Protein AF-A0A7U9NFR1-F1 (afdb_monomer)

Sequence (150 aa):
MAHFKYMMFADRAERRGMKRIANLFRALAASEYYHARSFYSVLDRPAPFLETVETFLPGEAFEQKYFYRMLMDYAKEHEFPLAEQAYAGAAAAEKEHTMLLKEAADMDGFSRDVIYVCPVCGYVMTGDKAPERCPVCGGPKKQYEAFTGE

Radius of gyration: 17.59 Å; Cα contacts (8 Å, |Δi|>4): 174; chains: 1; bounding box: 44×38×38 Å

Solvent-accessible surface area (backbone atoms only — not comparable to full-atom values): 8177 Å² total; per-residue (Å²): 111,68,29,61,56,25,43,59,48,16,57,57,28,44,79,66,71,37,54,72,58,16,50,51,26,45,54,52,18,53,52,42,47,54,53,50,53,54,48,42,60,70,75,67,53,70,65,60,77,90,56,42,50,63,69,48,47,63,56,34,53,43,36,44,73,45,50,27,56,54,49,23,54,52,22,56,78,67,72,33,66,71,56,21,51,50,26,50,27,44,36,62,19,31,55,47,50,44,51,51,44,58,41,52,56,38,71,91,71,50,78,77,58,41,41,33,32,34,83,85,48,58,38,61,44,73,62,100,67,76,59,72,43,39,94,83,78,61,50,53,44,92,61,43,46,77,49,63,76,126

Mean predicted aligned error: 3.65 Å

Structure (mmCIF, N/CA/C/O backbone):
data_AF-A0A7U9NFR1-F1
#
_entry.id   AF-A0A7U9NFR1-F1
#
loop_
_atom_site.group_PDB
_atom_site.id
_atom_site.type_symbol
_atom_site.label_atom_id
_atom_site.label_alt_id
_atom_site.label_comp_id
_atom_site.label_asym_id
_atom_site.label_entity_id
_atom_site.label_seq_id
_atom_site.pdbx_PDB_ins_code
_atom_site.Cartn_x
_atom_site.Cartn_y
_atom_site.Cartn_z
_atom_site.occupancy
_atom_site.B_iso_or_equiv
_atom_site.auth_seq_id
_atom_site.auth_comp_id
_atom_site.auth_asym_id
_atom_site.auth_atom_id
_atom_site.pdbx_PDB_model_num
ATOM 1 N N . MET A 1 1 ? 0.972 8.638 -7.827 1.00 89.75 1 MET A N 1
ATOM 2 C CA . MET A 1 1 ? 2.047 8.981 -6.858 1.00 89.75 1 MET A CA 1
ATOM 3 C C . MET A 1 1 ? 1.600 9.941 -5.747 1.00 89.75 1 MET A C 1
ATOM 5 O O . MET A 1 1 ? 1.988 9.723 -4.606 1.00 89.75 1 MET A O 1
ATOM 9 N N . ALA A 1 2 ? 0.812 10.990 -6.030 1.00 97.25 2 ALA A N 1
ATOM 10 C CA . ALA A 1 2 ? 0.365 11.942 -4.999 1.00 97.25 2 ALA A CA 1
ATOM 11 C C . ALA A 1 2 ? -0.380 11.264 -3.829 1.00 97.25 2 ALA A C 1
ATOM 13 O O . ALA A 1 2 ? -0.003 11.479 -2.681 1.00 97.25 2 ALA A O 1
ATOM 14 N N . HIS A 1 3 ? -1.317 10.352 -4.130 1.00 97.94 3 HIS A N 1
ATOM 15 C CA . HIS A 1 3 ? -2.005 9.506 -3.144 1.00 97.94 3 HIS A CA 1
ATOM 16 C C . HIS A 1 3 ? -1.044 8.883 -2.108 1.00 97.94 3 HIS A C 1
ATOM 18 O O . HIS A 1 3 ? -1.148 9.169 -0.917 1.00 97.94 3 HIS A O 1
ATOM 24 N N . PHE A 1 4 ? -0.046 8.113 -2.562 1.00 97.06 4 PHE A N 1
ATOM 25 C CA . PHE A 1 4 ? 0.917 7.443 -1.678 1.00 97.06 4 PHE A CA 1
ATOM 26 C C . PHE A 1 4 ? 1.752 8.427 -0.849 1.00 97.06 4 PHE A C 1
ATOM 28 O O . PHE A 1 4 ? 1.968 8.212 0.342 1.00 97.06 4 PHE A O 1
ATOM 35 N N . LYS A 1 5 ? 2.196 9.542 -1.449 1.00 97.94 5 LYS A N 1
ATOM 36 C CA . LYS A 1 5 ? 2.946 10.590 -0.733 1.00 97.94 5 LYS A CA 1
ATOM 37 C C . LYS A 1 5 ? 2.126 11.202 0.400 1.00 97.94 5 LYS A C 1
ATOM 39 O O . LYS A 1 5 ? 2.661 11.424 1.487 1.00 97.94 5 LYS A O 1
ATOM 44 N N . TYR A 1 6 ? 0.843 11.454 0.160 1.00 98.56 6 TYR A N 1
ATOM 45 C CA . TYR A 1 6 ? -0.056 11.990 1.174 1.00 98.56 6 TYR A CA 1
ATOM 46 C C . TYR A 1 6 ? -0.359 10.979 2.281 1.00 98.56 6 TYR A C 1
ATOM 48 O O . TYR A 1 6 ? -0.288 11.363 3.446 1.00 98.56 6 TYR A O 1
ATOM 56 N N . MET A 1 7 ? -0.572 9.700 1.958 1.00 98.19 7 MET A N 1
ATOM 57 C CA . MET A 1 7 ? -0.731 8.644 2.971 1.00 98.19 7 MET A CA 1
ATOM 58 C C . MET A 1 7 ? 0.507 8.522 3.871 1.00 98.19 7 MET A C 1
ATOM 60 O O . MET A 1 7 ? 0.397 8.637 5.090 1.00 98.19 7 MET A O 1
ATOM 64 N N . MET A 1 8 ? 1.709 8.446 3.288 1.00 97.38 8 MET A N 1
ATOM 65 C CA . MET A 1 8 ? 2.959 8.387 4.061 1.00 97.38 8 MET A CA 1
ATOM 66 C C . MET A 1 8 ? 3.152 9.609 4.973 1.00 97.38 8 MET A C 1
ATOM 68 O O . MET A 1 8 ? 3.676 9.497 6.087 1.00 97.38 8 MET A O 1
ATOM 72 N N . PHE A 1 9 ? 2.748 10.799 4.518 1.00 98.31 9 PHE A N 1
ATOM 73 C CA . PHE A 1 9 ? 2.799 11.996 5.353 1.00 98.31 9 PHE A CA 1
ATOM 74 C C . 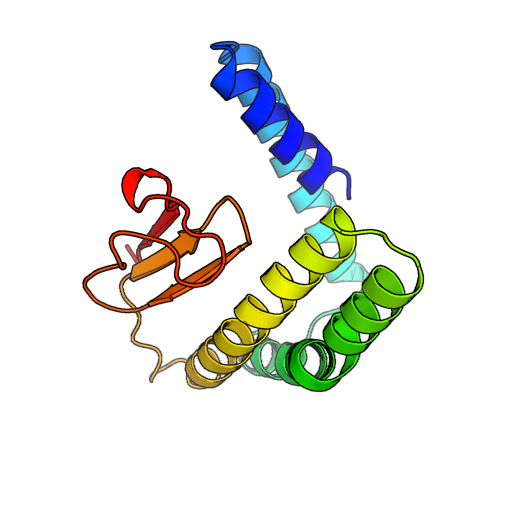PHE A 1 9 ? 1.750 11.958 6.470 1.00 98.31 9 PHE A C 1
ATOM 76 O O . PHE A 1 9 ? 2.070 12.308 7.610 1.00 98.31 9 PHE A O 1
ATOM 83 N N . ALA A 1 10 ? 0.534 11.486 6.180 1.00 98.44 10 ALA A N 1
ATOM 84 C CA . ALA A 1 10 ? -0.512 11.308 7.178 1.00 98.44 10 ALA A CA 1
ATOM 85 C C . ALA A 1 10 ? -0.052 10.379 8.313 1.00 98.44 10 ALA A C 1
ATOM 87 O O . ALA A 1 10 ? -0.184 10.745 9.481 1.00 98.44 10 ALA A O 1
ATOM 88 N N . ASP A 1 11 ? 0.602 9.260 7.998 1.00 96.25 11 ASP A N 1
ATOM 89 C CA . ASP A 1 11 ? 1.133 8.327 9.004 1.00 96.25 11 ASP A CA 1
ATOM 90 C C . ASP A 1 11 ? 2.237 8.948 9.863 1.00 96.25 11 ASP A C 1
ATOM 92 O O . ASP A 1 11 ? 2.394 8.647 11.052 1.00 96.25 11 ASP A O 1
ATOM 96 N N . ARG A 1 12 ? 3.056 9.826 9.274 1.00 97.50 12 ARG A N 1
ATOM 97 C CA . ARG A 1 12 ? 4.077 10.578 10.017 1.00 97.50 12 ARG A CA 1
ATOM 98 C C . ARG A 1 12 ? 3.452 11.628 10.934 1.00 97.50 12 ARG A C 1
ATOM 100 O O . ARG A 1 12 ? 3.998 11.847 12.019 1.00 97.50 12 ARG A O 1
ATOM 107 N N . ALA A 1 13 ? 2.363 12.267 10.511 1.00 98.38 13 ALA A N 1
ATOM 108 C CA . ALA A 1 13 ? 1.619 13.243 11.302 1.00 98.38 13 ALA A CA 1
ATOM 109 C C . ALA A 1 13 ? 0.861 12.572 12.462 1.00 98.38 13 ALA A C 1
ATOM 111 O O . ALA A 1 13 ? 0.930 13.052 13.594 1.00 98.38 13 ALA A O 1
ATOM 112 N N . GLU A 1 14 ? 0.220 11.427 12.216 1.00 97.44 14 GLU A N 1
ATOM 113 C CA . GLU A 1 14 ? -0.494 10.640 13.231 1.00 97.44 14 GLU A CA 1
ATOM 114 C C . GLU A 1 14 ? 0.448 10.207 14.360 1.00 97.44 14 GLU A C 1
ATOM 116 O O . GLU A 1 14 ? 0.189 10.481 15.530 1.00 97.44 14 GLU A O 1
ATOM 121 N N . ARG A 1 15 ? 1.621 9.655 14.012 1.00 95.44 15 ARG A N 1
ATOM 122 C CA . ARG A 1 15 ? 2.664 9.265 14.981 1.00 95.44 15 ARG A CA 1
ATOM 123 C C . ARG A 1 15 ? 3.195 10.424 15.835 1.00 95.44 15 ARG A C 1
ATOM 125 O O . ARG A 1 15 ? 3.857 10.183 16.838 1.00 95.44 15 ARG A O 1
ATOM 132 N N . ARG A 1 16 ? 2.928 11.674 15.443 1.00 97.94 16 ARG A N 1
ATOM 133 C CA . ARG 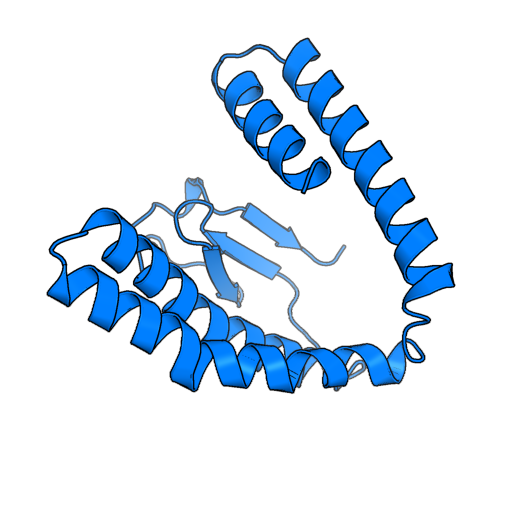A 1 16 ? 3.294 12.902 16.172 1.00 97.94 16 ARG A CA 1
ATOM 134 C C . ARG A 1 16 ? 2.111 13.530 16.917 1.00 97.94 16 ARG A C 1
ATOM 136 O O . ARG A 1 16 ? 2.236 14.642 17.417 1.00 97.94 16 ARG A O 1
ATOM 143 N N . GLY A 1 17 ? 0.954 12.866 16.954 1.00 98.12 17 GLY A N 1
ATOM 144 C CA . GLY A 1 17 ? -0.264 13.384 17.580 1.00 98.12 17 GLY A CA 1
ATOM 145 C C . GLY A 1 17 ? -0.942 14.518 16.801 1.00 98.12 17 GLY A C 1
ATOM 146 O O . GLY A 1 17 ? -1.882 15.134 17.301 1.00 98.12 17 GLY A O 1
ATOM 147 N N . MET A 1 18 ? -0.515 14.800 15.566 1.00 98.44 18 MET A N 1
ATOM 148 C CA . MET A 1 18 ? -1.039 15.891 14.737 1.00 98.44 18 MET A CA 1
ATOM 149 C C . MET A 1 18 ? -2.321 15.471 14.001 1.00 98.44 18 MET A C 1
ATOM 151 O O . MET A 1 18 ? -2.394 15.516 12.772 1.00 98.44 18 MET A O 1
ATOM 155 N N . LYS A 1 19 ? -3.353 15.072 14.754 1.00 98.38 19 LYS A N 1
ATOM 156 C CA . LYS A 1 19 ? -4.572 14.423 14.229 1.00 98.38 19 LYS A CA 1
ATOM 157 C C . LYS A 1 19 ? -5.261 15.199 13.100 1.00 98.38 19 LYS A C 1
ATOM 159 O O . LYS A 1 19 ? -5.645 14.615 12.093 1.00 98.38 19 LYS A O 1
ATOM 164 N N . ARG A 1 20 ? -5.376 16.529 13.223 1.00 98.62 20 ARG A N 1
ATOM 165 C CA . ARG A 1 20 ? -6.004 17.380 12.188 1.00 98.62 20 ARG A CA 1
ATOM 166 C C . ARG A 1 20 ? -5.223 17.379 10.872 1.00 98.62 20 ARG A C 1
ATOM 168 O O . ARG A 1 20 ? -5.830 17.377 9.808 1.00 98.62 20 ARG A O 1
ATOM 175 N N . ILE A 1 21 ? -3.893 17.360 10.951 1.00 98.62 21 ILE A N 1
ATOM 176 C CA . ILE A 1 21 ? -3.016 17.330 9.777 1.00 98.62 21 ILE A CA 1
ATOM 177 C C . ILE A 1 21 ? -3.045 15.940 9.142 1.00 98.62 21 ILE A C 1
ATOM 179 O O . ILE A 1 21 ? -3.214 15.839 7.933 1.00 98.62 21 ILE A O 1
ATOM 183 N N . ALA A 1 22 ? -2.974 14.872 9.943 1.00 98.69 22 ALA A N 1
ATOM 184 C CA . ALA A 1 22 ? -3.133 13.509 9.439 1.00 98.69 22 ALA A CA 1
ATOM 185 C C . ALA A 1 22 ? -4.466 13.343 8.686 1.00 98.69 22 ALA A C 1
ATOM 187 O O . ALA A 1 22 ? -4.481 12.849 7.562 1.00 98.69 22 ALA A O 1
ATOM 188 N N . ASN A 1 23 ? -5.566 13.851 9.253 1.00 98.75 23 ASN A N 1
ATOM 189 C CA . ASN A 1 23 ? -6.881 13.829 8.613 1.00 98.75 23 ASN A CA 1
ATOM 190 C C . ASN A 1 23 ? -6.919 14.602 7.285 1.00 98.75 23 ASN A C 1
ATOM 192 O O . ASN A 1 23 ? -7.441 14.089 6.299 1.00 98.75 23 ASN A O 1
ATOM 196 N N . LEU A 1 24 ? -6.340 15.809 7.238 1.00 98.62 24 LEU A N 1
ATOM 197 C CA . LEU A 1 24 ? -6.235 16.584 5.997 1.00 98.62 24 LEU A CA 1
ATOM 198 C C . LEU A 1 24 ? -5.530 15.777 4.901 1.00 98.62 24 LEU A C 1
ATOM 200 O O . LEU A 1 24 ? -6.042 15.666 3.793 1.00 98.62 24 LEU A O 1
ATOM 204 N N . PHE A 1 25 ? -4.378 15.182 5.208 1.00 98.75 25 PHE A N 1
ATOM 205 C CA . PHE A 1 25 ? -3.611 14.439 4.210 1.00 98.75 25 PHE A CA 1
ATOM 206 C C . PHE A 1 25 ? -4.288 13.133 3.779 1.00 98.75 25 PHE A C 1
ATOM 208 O O . PHE A 1 25 ? -4.202 12.789 2.603 1.00 98.75 25 PHE A O 1
ATOM 215 N N . ARG A 1 26 ? -5.035 12.454 4.661 1.00 98.75 26 ARG A N 1
ATOM 216 C CA . ARG 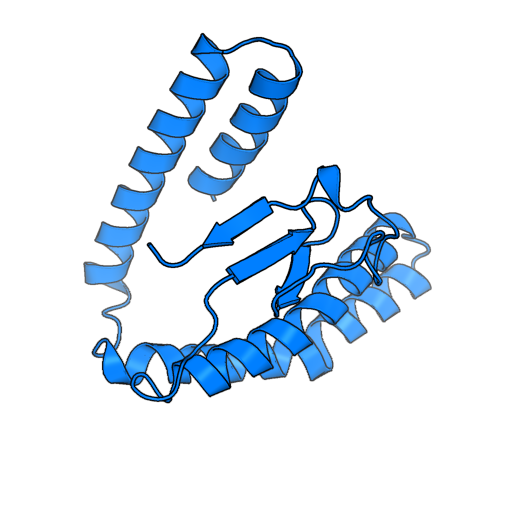A 1 26 ? -5.901 11.328 4.259 1.00 98.75 26 ARG A CA 1
ATOM 217 C C . ARG A 1 26 ? -7.002 11.779 3.292 1.00 98.75 26 ARG A C 1
ATOM 219 O O . ARG A 1 26 ? -7.232 11.112 2.288 1.00 98.75 26 ARG A O 1
ATOM 226 N N . ALA A 1 27 ? -7.628 12.934 3.536 1.00 98.81 27 ALA A N 1
ATOM 227 C CA . ALA A 1 27 ? -8.643 13.488 2.634 1.00 98.81 27 ALA A CA 1
ATOM 228 C C . ALA A 1 27 ? -8.062 13.847 1.253 1.00 98.81 27 ALA A C 1
ATOM 230 O O . ALA A 1 27 ? -8.656 13.519 0.226 1.00 98.81 27 ALA A O 1
ATOM 231 N N . LEU A 1 28 ? -6.870 14.451 1.214 1.00 98.69 28 LEU A N 1
ATOM 232 C CA . LEU A 1 28 ? -6.166 14.720 -0.042 1.00 98.69 28 LEU A CA 1
ATOM 233 C C . LEU A 1 28 ? -5.788 13.420 -0.765 1.00 98.69 28 LEU A C 1
ATOM 235 O O . LEU A 1 28 ? -5.997 13.310 -1.969 1.00 98.69 28 LEU A O 1
ATOM 239 N N . ALA A 1 29 ? -5.297 12.405 -0.047 1.00 98.75 29 ALA A N 1
ATOM 240 C CA . ALA A 1 29 ? -4.994 11.103 -0.635 1.00 98.75 29 ALA A CA 1
ATOM 241 C C . ALA A 1 29 ? -6.235 10.455 -1.272 1.00 98.75 29 ALA A C 1
ATOM 243 O O . ALA A 1 29 ? -6.141 9.931 -2.383 1.00 98.75 29 ALA A O 1
ATOM 244 N N . ALA A 1 30 ? -7.394 10.524 -0.610 1.00 98.69 30 ALA A N 1
ATOM 245 C CA . ALA A 1 30 ? -8.657 10.036 -1.162 1.00 98.69 30 ALA A CA 1
ATOM 246 C C . ALA A 1 30 ? -9.055 10.792 -2.442 1.00 98.69 30 ALA A C 1
ATOM 248 O O . ALA A 1 30 ? -9.437 10.164 -3.428 1.00 98.69 30 ALA A O 1
ATOM 249 N N . SER A 1 31 ? -8.894 12.120 -2.472 1.00 98.62 31 SER A N 1
ATOM 250 C CA . SER A 1 31 ? -9.126 12.914 -3.688 1.00 98.62 31 SER A CA 1
ATOM 251 C C . SER A 1 31 ? -8.259 12.436 -4.857 1.00 98.62 31 SER A C 1
ATOM 253 O O . SER A 1 31 ? -8.767 12.222 -5.956 1.00 98.62 31 SER A O 1
ATOM 255 N N . GLU A 1 32 ? -6.964 12.209 -4.622 1.00 98.50 32 GLU A N 1
ATOM 256 C CA . GLU A 1 32 ? -6.043 11.764 -5.676 1.00 98.50 32 GLU A CA 1
ATOM 257 C C . GLU A 1 32 ? -6.325 10.342 -6.166 1.00 98.50 32 GLU A C 1
ATOM 259 O O . GLU A 1 32 ? -6.098 10.034 -7.337 1.00 98.50 32 GLU A O 1
ATOM 264 N N . TYR A 1 33 ? -6.858 9.476 -5.300 1.00 98.25 33 TYR A N 1
ATOM 265 C CA . TYR A 1 33 ? -7.358 8.170 -5.722 1.00 98.25 33 TYR A CA 1
ATOM 266 C C . TYR A 1 33 ? -8.525 8.320 -6.708 1.00 98.25 33 TYR A C 1
ATOM 268 O O . TYR A 1 33 ? -8.531 7.673 -7.754 1.00 98.25 33 TYR A O 1
ATOM 276 N N . TYR A 1 34 ? -9.485 9.212 -6.437 1.00 98.25 34 TYR A N 1
ATOM 277 C CA . TYR A 1 34 ? -10.617 9.422 -7.343 1.00 98.25 34 TYR A CA 1
ATOM 278 C C . TYR A 1 34 ? -10.209 10.045 -8.682 1.00 98.25 34 TYR A C 1
ATOM 280 O O . TYR A 1 34 ? -10.772 9.669 -9.715 1.00 98.25 34 TYR A O 1
ATOM 288 N N . HIS A 1 35 ? -9.203 10.925 -8.699 1.00 97.75 35 HIS A N 1
ATOM 289 C CA . HIS A 1 35 ? -8.592 11.391 -9.948 1.00 97.75 35 HIS A CA 1
ATOM 290 C C . HIS A 1 35 ? -8.009 10.216 -10.745 1.00 97.75 35 HIS A C 1
ATOM 292 O O . HIS A 1 35 ? -8.379 10.014 -11.902 1.00 97.75 35 HIS A O 1
ATOM 298 N N . ALA A 1 36 ? -7.162 9.396 -10.111 1.00 97.06 36 ALA A N 1
ATOM 299 C CA . ALA A 1 36 ? -6.542 8.236 -10.750 1.00 97.06 36 ALA A CA 1
ATOM 300 C C . ALA A 1 36 ? -7.583 7.234 -11.273 1.00 97.06 36 ALA A C 1
ATOM 302 O O . ALA A 1 36 ? -7.478 6.793 -12.412 1.00 97.06 36 ALA A O 1
ATOM 303 N N . ARG A 1 37 ? -8.634 6.943 -10.496 1.00 96.06 37 ARG A N 1
ATOM 304 C CA . ARG A 1 37 ? -9.749 6.077 -10.912 1.00 96.06 37 ARG A CA 1
ATOM 305 C C . ARG A 1 37 ? -10.454 6.607 -12.162 1.00 96.06 37 ARG A C 1
ATOM 307 O O . ARG A 1 37 ? -10.812 5.832 -13.048 1.00 96.06 37 ARG A O 1
ATOM 314 N N . SER A 1 38 ? -10.656 7.922 -12.232 1.00 96.62 38 SER A N 1
ATOM 315 C CA . SER A 1 38 ? -11.308 8.565 -13.378 1.00 96.62 38 SER A CA 1
ATOM 316 C C . SER A 1 38 ? -10.449 8.431 -14.635 1.00 96.62 38 SER A C 1
ATOM 318 O O . SER A 1 38 ? -10.957 8.051 -15.686 1.00 96.62 38 SER A O 1
ATOM 320 N N . PHE A 1 39 ? -9.137 8.661 -14.519 1.00 96.31 39 PHE A N 1
ATOM 321 C CA . PHE A 1 39 ? -8.203 8.473 -15.631 1.00 96.31 39 PHE A CA 1
ATOM 322 C C . PHE A 1 39 ? -8.097 7.013 -16.061 1.00 96.31 39 PHE A C 1
ATOM 324 O O . PHE A 1 39 ? -8.227 6.744 -17.250 1.00 96.31 39 PHE A O 1
ATOM 331 N N . TYR A 1 40 ? -7.977 6.081 -15.115 1.00 94.31 40 TYR A N 1
ATOM 332 C CA . TYR A 1 40 ? -7.934 4.645 -15.392 1.00 94.31 40 TYR A CA 1
ATOM 333 C C . TYR A 1 40 ? -9.166 4.175 -16.181 1.00 94.31 40 TYR A C 1
ATOM 335 O O . TYR A 1 40 ? -9.061 3.431 -17.152 1.00 94.31 40 TYR A O 1
ATOM 343 N N . SER A 1 41 ? -10.347 4.694 -15.835 1.00 93.50 41 SER A N 1
ATOM 344 C CA . SER A 1 41 ? -11.594 4.347 -16.529 1.00 93.50 41 SER A CA 1
ATOM 345 C C . SER A 1 41 ? -11.644 4.859 -17.977 1.00 93.50 41 SER A C 1
ATOM 347 O O . SER A 1 41 ? -12.246 4.217 -18.835 1.00 93.50 41 SER A O 1
ATOM 349 N N . VAL A 1 42 ? -11.041 6.019 -18.265 1.00 95.38 42 VAL A N 1
ATOM 350 C CA . VAL A 1 42 ? -11.124 6.680 -19.582 1.00 95.38 42 VAL A CA 1
ATOM 351 C C . VAL A 1 42 ? -9.965 6.293 -20.507 1.00 95.38 42 VAL A C 1
ATOM 353 O O . VAL A 1 42 ? -10.178 6.101 -21.709 1.00 95.38 42 VAL A O 1
ATOM 356 N N . LEU A 1 43 ? -8.751 6.211 -19.958 1.00 96.06 43 LEU A N 1
ATOM 357 C CA . LEU A 1 43 ? -7.505 6.019 -20.699 1.00 96.06 43 LEU A CA 1
ATOM 358 C C . LEU A 1 43 ? -7.142 4.539 -20.816 1.00 96.06 43 LEU A C 1
ATOM 360 O O . LEU A 1 43 ? -6.966 4.055 -21.930 1.00 96.06 43 LEU A O 1
ATOM 364 N N . ASP A 1 44 ? -7.068 3.833 -19.686 1.00 92.31 44 ASP A N 1
ATOM 365 C CA . ASP A 1 44 ? -6.625 2.436 -19.643 1.00 92.31 44 ASP A CA 1
ATOM 366 C C . ASP A 1 44 ? -7.733 1.454 -20.029 1.00 92.31 44 ASP A C 1
ATOM 368 O O . ASP A 1 44 ? -7.434 0.399 -20.579 1.00 92.31 44 ASP A O 1
ATOM 372 N N . ARG A 1 45 ? -9.005 1.820 -19.799 1.00 90.94 45 ARG A N 1
ATOM 373 C CA . ARG A 1 45 ? -10.195 1.026 -20.171 1.00 90.94 45 ARG A CA 1
ATOM 374 C C . ARG A 1 45 ? -10.061 -0.433 -19.704 1.00 90.94 45 ARG A C 1
ATOM 376 O O . ARG A 1 45 ? -9.925 -1.328 -20.540 1.00 90.94 45 ARG A O 1
ATOM 383 N N . PRO A 1 46 ? -10.067 -0.667 -18.381 1.00 91.00 46 PRO A N 1
ATOM 384 C CA . PRO A 1 46 ? -9.799 -1.983 -17.820 1.00 91.00 46 PRO A CA 1
ATOM 385 C C . PRO A 1 46 ? -10.747 -3.057 -18.345 1.00 91.00 46 PRO A C 1
ATOM 387 O O . PRO A 1 46 ? -11.885 -2.775 -18.733 1.00 91.00 46 PRO A O 1
ATOM 390 N N . ALA A 1 47 ? -10.267 -4.297 -18.290 1.00 90.81 47 ALA A N 1
ATOM 391 C CA . ALA A 1 47 ? -11.063 -5.478 -18.571 1.00 90.81 47 ALA A CA 1
ATOM 392 C C . ALA A 1 47 ? -12.306 -5.562 -17.653 1.00 90.81 47 ALA A C 1
ATOM 394 O O . ALA A 1 47 ? -12.369 -4.903 -16.604 1.00 90.81 47 ALA A O 1
ATOM 395 N N . PRO A 1 48 ? -13.313 -6.370 -18.029 1.00 90.50 48 PRO A N 1
ATOM 396 C CA . PRO A 1 48 ? -14.417 -6.706 -17.140 1.00 90.50 48 PRO A CA 1
ATOM 397 C C . PRO A 1 48 ? -13.915 -7.236 -15.794 1.00 90.50 48 PRO A C 1
ATOM 399 O O . PRO A 1 48 ? -12.917 -7.945 -15.730 1.00 90.50 48 PRO A O 1
ATOM 402 N N . PHE A 1 49 ? -14.649 -6.943 -14.718 1.00 89.44 49 PHE A N 1
ATOM 403 C CA . PHE A 1 49 ? -14.245 -7.276 -13.346 1.00 89.44 49 PHE A CA 1
ATOM 404 C C . PHE A 1 49 ? -13.792 -8.736 -13.158 1.00 89.44 49 PHE A C 1
ATOM 406 O O . PHE A 1 49 ? -12.770 -8.967 -12.519 1.00 89.44 49 PHE A O 1
ATOM 413 N N . LEU A 1 50 ? -14.514 -9.695 -13.752 1.00 86.50 50 LEU A N 1
ATOM 414 C CA . LEU A 1 50 ? -14.211 -11.129 -13.642 1.00 86.50 50 LEU A CA 1
ATOM 415 C C . LEU A 1 50 ? -12.896 -11.532 -14.326 1.00 86.50 50 LEU A C 1
ATOM 417 O O . LEU A 1 50 ? -12.298 -12.527 -13.944 1.00 86.50 50 LEU A O 1
ATOM 421 N N . GLU A 1 51 ? -12.431 -10.759 -15.305 1.00 88.12 51 GLU A N 1
ATOM 422 C CA . GLU A 1 51 ? -11.178 -11.013 -16.026 1.00 88.12 51 GLU A CA 1
ATOM 423 C C . GLU A 1 51 ? -10.001 -10.250 -15.398 1.00 88.12 51 GLU A C 1
ATOM 425 O O . GLU A 1 51 ? -8.842 -10.623 -15.563 1.00 88.12 51 GLU A O 1
ATOM 430 N N . THR A 1 52 ? -10.281 -9.179 -14.648 1.00 90.25 52 THR A N 1
ATOM 431 C CA . THR A 1 52 ? -9.268 -8.244 -14.146 1.00 90.25 52 THR A CA 1
ATOM 432 C C . THR A 1 52 ? -8.236 -8.903 -13.230 1.00 90.25 52 THR A C 1
ATOM 434 O O . THR A 1 52 ? -7.055 -8.579 -13.338 1.00 90.25 52 THR A O 1
ATOM 437 N N . VAL A 1 53 ? -8.629 -9.837 -12.355 1.00 92.19 53 VAL A N 1
ATOM 438 C CA . VAL A 1 53 ? -7.691 -10.458 -11.395 1.00 92.19 53 VAL A CA 1
ATOM 439 C C . VAL A 1 53 ? -6.571 -11.216 -12.107 1.00 92.19 53 VAL A C 1
ATOM 441 O O . VAL A 1 53 ? -5.398 -11.073 -11.754 1.00 92.19 53 VAL A O 1
ATOM 444 N N . GLU A 1 54 ? -6.906 -11.958 -13.162 1.00 90.56 54 GLU A N 1
ATOM 445 C CA . GLU A 1 54 ? -5.930 -12.724 -13.938 1.00 90.56 54 GLU A CA 1
ATOM 446 C C . GLU A 1 54 ? -4.899 -11.818 -14.625 1.00 90.56 54 GL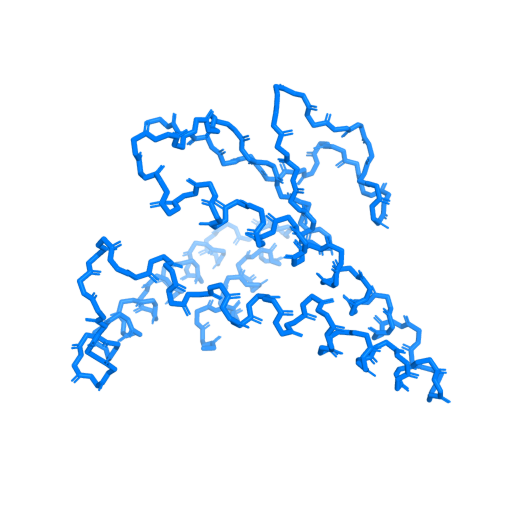U A C 1
ATOM 448 O O . GLU A 1 54 ? -3.749 -12.222 -14.813 1.00 90.56 54 GLU A O 1
ATOM 453 N N . THR A 1 55 ? -5.266 -10.568 -14.938 1.00 93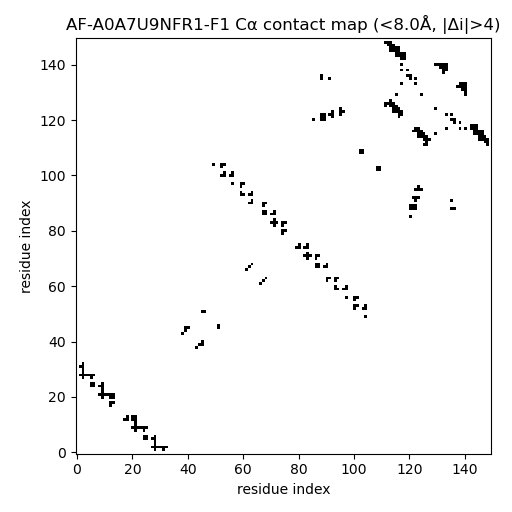.25 55 THR A N 1
ATOM 454 C CA . THR A 1 55 ? -4.357 -9.605 -15.580 1.00 93.25 55 THR A CA 1
ATOM 455 C C . THR A 1 55 ? -3.190 -9.167 -14.688 1.00 93.25 55 THR A C 1
ATOM 457 O O . THR A 1 55 ? -2.166 -8.731 -15.214 1.00 93.25 55 THR A O 1
ATOM 460 N N . PHE A 1 56 ? -3.291 -9.321 -13.361 1.00 94.25 56 PHE A N 1
ATOM 461 C CA . PHE A 1 56 ? -2.212 -8.977 -12.423 1.00 94.25 56 PHE A CA 1
ATOM 462 C C . PHE A 1 56 ? -1.158 -10.086 -12.281 1.00 94.25 56 PHE A C 1
ATOM 464 O O . PHE A 1 56 ? 0.012 -9.799 -12.023 1.00 94.25 56 PHE A O 1
ATOM 471 N N . LEU A 1 57 ? -1.535 -11.351 -12.507 1.00 93.62 57 LEU A N 1
ATOM 472 C CA . LEU A 1 57 ? -0.665 -12.516 -12.289 1.00 93.62 57 LEU A CA 1
ATOM 473 C C . LEU A 1 57 ? 0.665 -12.480 -13.063 1.00 93.62 57 LEU A C 1
ATOM 475 O O . LEU A 1 57 ? 1.683 -12.874 -12.488 1.00 93.62 57 LEU A O 1
ATOM 479 N N . PRO A 1 58 ? 0.725 -12.036 -14.336 1.00 94.69 58 PRO A N 1
ATOM 480 C CA . PRO A 1 58 ? 1.993 -11.962 -15.058 1.00 94.69 58 PRO A CA 1
ATOM 481 C C . PRO A 1 58 ? 2.985 -10.972 -14.437 1.00 94.69 58 PRO A C 1
ATOM 483 O O . PRO A 1 58 ? 4.185 -11.250 -14.434 1.00 94.69 58 PRO A O 1
ATOM 486 N N . GLY A 1 59 ? 2.495 -9.842 -13.913 1.00 95.31 59 GLY A N 1
ATOM 487 C CA . GLY A 1 59 ? 3.325 -8.834 -13.249 1.00 95.31 59 GLY A CA 1
ATOM 488 C C . GLY A 1 59 ? 3.940 -9.387 -11.969 1.00 95.31 59 GLY A C 1
ATOM 489 O O . GLY A 1 59 ? 5.159 -9.416 -11.829 1.00 95.31 59 GLY A O 1
ATOM 490 N N . GLU A 1 60 ? 3.101 -9.961 -11.115 1.00 94.25 60 GLU A N 1
ATOM 491 C CA . GLU A 1 60 ? 3.497 -10.595 -9.853 1.00 94.25 60 GLU A CA 1
ATOM 492 C C . GLU A 1 60 ? 4.496 -11.741 -10.069 1.00 94.25 60 GLU A C 1
ATOM 494 O O . GLU A 1 60 ? 5.539 -11.823 -9.419 1.00 94.25 60 GLU A O 1
ATOM 499 N N . ALA A 1 61 ? 4.256 -12.593 -11.073 1.00 92.31 61 ALA A N 1
ATOM 500 C CA . ALA A 1 61 ? 5.176 -13.671 -11.427 1.00 92.31 61 ALA A CA 1
ATOM 501 C C . ALA A 1 61 ? 6.532 -13.148 -11.935 1.00 92.31 61 ALA A C 1
ATOM 503 O O . ALA A 1 61 ? 7.573 -13.763 -11.676 1.00 92.31 61 ALA A O 1
ATOM 504 N N . PHE A 1 62 ? 6.539 -12.032 -12.671 1.00 96.31 62 PHE A N 1
ATOM 505 C CA . PHE A 1 62 ? 7.773 -11.383 -13.107 1.00 96.31 62 PHE A CA 1
ATOM 506 C C . PHE A 1 62 ? 8.536 -10.785 -11.922 1.00 96.31 62 PHE A C 1
ATOM 508 O O . PHE A 1 62 ? 9.752 -10.988 -11.812 1.00 96.31 62 PHE A O 1
ATOM 515 N N . GLU A 1 63 ? 7.835 -10.103 -11.018 1.00 96.38 63 GLU A N 1
ATOM 516 C CA . GLU A 1 63 ? 8.435 -9.468 -9.850 1.00 96.38 63 GLU A CA 1
ATOM 517 C C . GLU A 1 63 ? 9.046 -10.489 -8.893 1.00 96.38 63 GLU A C 1
ATOM 519 O O . GLU A 1 63 ? 10.229 -10.391 -8.546 1.00 96.38 63 GLU A O 1
ATOM 524 N N . GLN A 1 64 ? 8.275 -11.533 -8.583 1.00 89.12 64 GLN A N 1
ATOM 525 C CA . GLN A 1 64 ? 8.683 -12.661 -7.756 1.00 89.12 64 GLN A CA 1
ATOM 526 C C . GLN A 1 64 ? 9.912 -13.385 -8.326 1.00 89.12 64 GLN A C 1
ATOM 528 O O . GLN A 1 64 ? 10.830 -13.748 -7.586 1.00 89.12 64 GLN A O 1
ATOM 533 N N . LYS A 1 65 ? 9.926 -13.666 -9.636 1.00 90.88 65 LYS A N 1
ATOM 534 C CA . LYS A 1 65 ? 10.942 -14.542 -10.239 1.00 90.88 65 LYS A CA 1
ATOM 535 C C . LYS A 1 65 ? 12.210 -13.802 -10.653 1.00 90.88 65 LYS A C 1
ATOM 537 O O . LYS A 1 65 ? 13.290 -14.399 -10.625 1.00 90.88 65 LYS A O 1
ATOM 542 N N . TYR A 1 66 ? 12.086 -12.544 -11.071 1.00 95.00 66 TYR A N 1
ATOM 543 C CA . TYR A 1 66 ? 13.166 -11.827 -11.744 1.00 95.00 66 TYR A CA 1
ATOM 544 C C . TYR A 1 66 ? 13.452 -10.461 -11.131 1.00 95.00 66 TYR A C 1
ATOM 546 O O . TYR A 1 66 ? 14.603 -10.198 -10.782 1.00 95.00 66 TYR A O 1
ATOM 554 N N . PHE A 1 67 ? 12.441 -9.595 -11.014 1.00 96.88 67 PHE A N 1
ATOM 555 C CA . PHE A 1 67 ? 12.671 -8.168 -10.778 1.00 96.88 67 PHE A CA 1
ATOM 556 C C . PHE A 1 67 ? 13.386 -7.897 -9.455 1.00 96.88 67 PHE A C 1
ATOM 558 O O . PHE A 1 67 ? 14.488 -7.349 -9.455 1.00 96.88 67 PHE A O 1
ATOM 565 N N . TYR A 1 68 ? 12.817 -8.333 -8.328 1.00 95.94 68 TYR A N 1
ATOM 566 C CA . TYR A 1 68 ? 13.408 -8.016 -7.030 1.00 95.94 68 TYR A CA 1
ATOM 567 C C . TYR A 1 68 ? 14.712 -8.762 -6.771 1.00 95.94 68 TYR A C 1
ATOM 569 O O . TYR A 1 68 ? 15.590 -8.218 -6.108 1.00 95.94 68 TYR A O 1
ATOM 577 N N . ARG A 1 69 ? 14.906 -9.947 -7.365 1.00 93.12 69 ARG A N 1
ATOM 578 C CA . ARG A 1 69 ? 16.198 -10.642 -7.323 1.00 93.12 69 ARG A CA 1
ATOM 579 C C . ARG A 1 69 ? 17.296 -9.821 -7.997 1.00 93.12 69 ARG A C 1
ATOM 581 O O . ARG A 1 69 ? 18.343 -9.613 -7.398 1.00 93.12 69 ARG A O 1
ATOM 588 N N . MET A 1 70 ? 17.041 -9.324 -9.208 1.00 97.31 70 MET A N 1
ATOM 589 C CA . MET A 1 70 ? 17.965 -8.419 -9.901 1.00 97.31 70 MET A CA 1
ATOM 590 C C . MET A 1 70 ? 18.228 -7.160 -9.059 1.00 97.31 70 MET A C 1
ATOM 592 O O . MET A 1 70 ? 19.373 -6.741 -8.911 1.00 97.31 70 MET A O 1
ATOM 596 N N . LEU A 1 71 ? 17.155 -6.622 -8.464 1.00 97.94 71 LEU A N 1
ATOM 597 C CA . LEU A 1 71 ? 17.114 -5.579 -7.432 1.00 97.94 71 LEU A CA 1
ATOM 598 C C . LEU A 1 71 ? 18.197 -5.741 -6.363 1.00 97.94 71 LEU A C 1
ATOM 600 O O . LEU A 1 71 ? 19.066 -4.895 -6.137 1.00 97.94 71 LEU A O 1
ATOM 604 N N . MET A 1 72 ? 18.079 -6.874 -5.682 1.00 95.94 72 MET A N 1
ATOM 605 C CA . MET A 1 72 ? 18.911 -7.275 -4.560 1.00 95.94 72 MET A CA 1
ATOM 606 C C . MET A 1 72 ? 20.350 -7.531 -4.983 1.00 95.94 72 MET A C 1
ATOM 608 O O . MET A 1 72 ? 21.253 -7.030 -4.323 1.00 95.94 72 MET A O 1
ATOM 612 N N . ASP A 1 73 ? 20.564 -8.273 -6.073 1.00 96.75 73 ASP A N 1
ATOM 613 C CA . ASP A 1 73 ? 21.904 -8.605 -6.566 1.00 96.75 73 ASP A CA 1
ATOM 614 C C . ASP A 1 73 ? 22.680 -7.317 -6.896 1.00 96.75 73 ASP A C 1
ATOM 616 O O . ASP A 1 73 ? 23.812 -7.149 -6.443 1.00 96.75 73 ASP A O 1
ATOM 620 N N . TYR A 1 74 ? 22.032 -6.357 -7.568 1.00 98.06 74 TYR A N 1
ATOM 621 C CA . TYR A 1 74 ? 22.608 -5.039 -7.845 1.00 98.06 74 TYR A CA 1
ATOM 622 C C . TYR A 1 74 ? 22.887 -4.246 -6.561 1.00 98.06 74 TYR A C 1
ATOM 624 O O . TYR A 1 74 ? 23.971 -3.694 -6.379 1.00 98.06 74 TYR A O 1
ATOM 632 N N . ALA A 1 75 ? 21.919 -4.179 -5.641 1.00 98.31 75 ALA A N 1
ATOM 633 C CA . ALA A 1 75 ? 22.096 -3.461 -4.381 1.00 98.31 75 ALA A CA 1
ATOM 634 C C . ALA A 1 75 ? 23.241 -4.044 -3.540 1.00 98.31 75 ALA A C 1
ATOM 636 O O . ALA A 1 75 ? 23.983 -3.290 -2.914 1.00 98.31 75 ALA A O 1
ATOM 637 N N . LYS A 1 76 ? 23.407 -5.367 -3.562 1.00 97.31 76 LYS A N 1
ATOM 638 C CA . LYS A 1 76 ? 24.486 -6.076 -2.881 1.00 97.31 76 LYS A CA 1
ATOM 639 C C . LYS A 1 76 ? 25.844 -5.808 -3.525 1.00 97.31 76 LYS A C 1
ATOM 641 O O . LYS A 1 76 ? 26.796 -5.513 -2.810 1.00 97.31 76 LYS A O 1
ATOM 646 N N . GLU A 1 77 ? 25.934 -5.885 -4.854 1.00 98.44 77 GLU A N 1
ATOM 647 C CA . GLU A 1 77 ? 27.163 -5.599 -5.609 1.00 98.44 77 GLU A CA 1
ATOM 648 C C . GLU A 1 77 ? 27.673 -4.173 -5.360 1.00 98.44 77 GLU A C 1
ATOM 650 O O . GLU A 1 77 ? 28.877 -3.949 -5.259 1.00 98.44 77 GLU A O 1
ATOM 655 N N . HIS A 1 78 ? 26.753 -3.221 -5.199 1.00 98.19 78 HIS A N 1
ATOM 656 C CA . HIS A 1 78 ? 27.063 -1.814 -4.955 1.00 98.19 78 HIS A CA 1
ATOM 657 C C . HIS A 1 78 ? 27.041 -1.398 -3.475 1.00 98.19 78 HIS A C 1
ATOM 659 O O . HIS A 1 78 ? 27.048 -0.203 -3.183 1.00 98.19 78 HIS A O 1
ATOM 665 N N . GLU A 1 79 ? 27.016 -2.354 -2.543 1.00 98.06 79 GLU A N 1
ATOM 666 C CA . GLU A 1 79 ? 27.083 -2.095 -1.098 1.00 98.06 79 GLU A CA 1
ATOM 667 C C . GLU A 1 79 ? 25.987 -1.126 -0.595 1.00 98.06 79 GLU A C 1
ATOM 669 O O . GLU A 1 79 ? 26.222 -0.249 0.241 1.00 98.06 79 GLU A O 1
ATOM 674 N N . PHE A 1 80 ? 24.754 -1.297 -1.084 1.00 98.31 80 PHE A N 1
ATOM 675 C CA . PHE A 1 80 ? 23.558 -0.564 -0.654 1.00 98.31 80 PHE A CA 1
ATOM 676 C C . PHE A 1 80 ? 22.672 -1.420 0.271 1.00 98.31 80 PHE A C 1
ATOM 678 O O . PHE A 1 80 ? 21.575 -1.830 -0.125 1.00 98.31 80 PHE A O 1
ATOM 685 N N . PRO A 1 81 ? 23.072 -1.657 1.536 1.00 96.44 81 PRO A N 1
ATOM 686 C CA . PRO A 1 81 ? 22.432 -2.648 2.405 1.00 96.44 81 PRO A CA 1
ATOM 687 C C . PRO A 1 81 ? 20.954 -2.353 2.691 1.00 96.44 81 PRO A C 1
ATOM 689 O O . PRO A 1 81 ? 20.145 -3.270 2.803 1.00 96.44 81 PRO A O 1
ATOM 692 N N . LEU A 1 82 ? 20.563 -1.076 2.776 1.00 95.88 82 LEU A N 1
ATOM 693 C CA . LEU A 1 82 ? 19.160 -0.706 3.002 1.00 95.88 82 LEU A CA 1
ATOM 694 C C . LEU A 1 82 ? 18.283 -0.959 1.770 1.00 95.88 82 LEU A C 1
ATOM 696 O O . LEU A 1 82 ? 17.110 -1.296 1.920 1.00 95.88 82 LEU A O 1
ATOM 700 N N . ALA A 1 83 ? 18.839 -0.806 0.566 1.00 97.00 83 ALA A N 1
ATOM 701 C CA . ALA A 1 83 ? 18.129 -1.123 -0.667 1.00 97.00 83 ALA A CA 1
ATOM 702 C C . ALA A 1 83 ? 18.017 -2.641 -0.843 1.00 97.00 83 ALA A C 1
ATOM 704 O O . ALA A 1 83 ? 16.927 -3.133 -1.118 1.00 97.00 83 ALA A O 1
ATOM 705 N N . GLU A 1 84 ? 19.103 -3.382 -0.591 1.00 96.19 84 GLU A N 1
ATOM 706 C CA . GLU A 1 84 ? 19.095 -4.850 -0.586 1.00 96.19 84 GLU A CA 1
ATOM 707 C C . GLU A 1 84 ? 18.016 -5.379 0.366 1.00 96.19 84 GLU A C 1
ATOM 709 O O . GLU A 1 84 ? 17.176 -6.183 -0.035 1.00 96.19 84 GLU A O 1
ATOM 714 N N . GLN A 1 85 ? 17.969 -4.861 1.598 1.00 93.19 85 GLN A N 1
ATOM 715 C CA . GLN A 1 85 ? 16.958 -5.242 2.581 1.00 93.19 85 GLN A CA 1
ATOM 716 C C . GLN A 1 85 ? 15.530 -4.900 2.125 1.00 93.19 85 GLN A C 1
ATOM 718 O O . GLN A 1 85 ? 14.619 -5.706 2.319 1.00 93.19 85 GLN A O 1
ATOM 723 N N . ALA A 1 86 ? 15.313 -3.720 1.536 1.00 94.75 86 ALA A N 1
ATOM 724 C CA . ALA A 1 86 ? 13.996 -3.317 1.048 1.00 94.75 86 ALA A CA 1
ATOM 725 C C . ALA A 1 86 ? 13.509 -4.228 -0.091 1.00 94.75 86 ALA A C 1
ATOM 727 O O . ALA A 1 86 ? 12.372 -4.697 -0.054 1.00 94.75 86 ALA A O 1
ATOM 728 N N . TYR A 1 87 ? 14.378 -4.536 -1.059 1.00 95.38 87 TYR A N 1
ATOM 729 C CA . TYR A 1 87 ? 14.045 -5.432 -2.168 1.00 95.38 87 TYR A CA 1
ATOM 730 C C . TYR A 1 87 ? 13.867 -6.882 -1.717 1.00 95.38 87 TYR A C 1
ATOM 732 O O . TYR A 1 87 ? 12.977 -7.558 -2.223 1.00 95.38 87 TYR A O 1
ATOM 740 N N . ALA A 1 88 ? 14.631 -7.346 -0.724 1.00 91.88 88 ALA A N 1
ATOM 741 C CA . ALA A 1 88 ? 14.417 -8.655 -0.110 1.00 91.88 88 ALA A CA 1
ATOM 742 C C . ALA A 1 88 ? 13.047 -8.754 0.574 1.00 91.88 88 ALA A C 1
ATOM 744 O O . ALA A 1 88 ? 12.379 -9.784 0.484 1.00 91.88 88 ALA A O 1
ATOM 745 N N . GLY A 1 89 ? 12.616 -7.672 1.232 1.00 92.25 89 GLY A N 1
ATOM 746 C CA . GLY A 1 89 ? 11.285 -7.568 1.822 1.00 92.25 89 GLY A CA 1
ATOM 747 C C . GLY A 1 89 ? 10.173 -7.687 0.782 1.00 92.25 89 GLY A C 1
ATOM 748 O O . GLY A 1 89 ? 9.280 -8.515 0.948 1.00 92.25 89 GLY A O 1
ATOM 749 N N . ALA A 1 90 ? 10.275 -6.918 -0.306 1.00 94.50 90 ALA A N 1
ATOM 750 C CA . ALA A 1 90 ? 9.319 -6.964 -1.411 1.00 94.50 90 ALA A CA 1
ATOM 751 C C . ALA A 1 90 ? 9.286 -8.351 -2.077 1.00 94.50 90 ALA A C 1
ATOM 753 O O . ALA A 1 90 ? 8.234 -8.976 -2.136 1.00 94.50 90 ALA A O 1
ATOM 754 N N . ALA A 1 91 ? 10.449 -8.919 -2.426 1.00 93.00 91 ALA A N 1
ATOM 755 C CA . ALA A 1 91 ? 10.552 -10.262 -3.007 1.00 93.00 91 ALA A CA 1
ATOM 756 C C . ALA A 1 91 ? 9.840 -11.341 -2.172 1.00 93.00 91 ALA A C 1
ATOM 758 O O . ALA A 1 91 ? 9.244 -12.271 -2.720 1.00 93.00 91 ALA A O 1
ATOM 759 N N . ALA A 1 92 ? 9.920 -11.239 -0.842 1.00 92.56 92 ALA A N 1
ATOM 760 C CA . ALA A 1 92 ? 9.240 -12.163 0.054 1.00 92.56 92 ALA A CA 1
ATOM 761 C C . ALA A 1 92 ? 7.710 -11.990 0.029 1.00 92.56 92 ALA A C 1
ATOM 763 O O . ALA A 1 92 ? 7.001 -12.985 0.171 1.00 92.56 92 ALA A O 1
ATOM 764 N N . ALA A 1 93 ? 7.206 -10.767 -0.164 1.00 94.81 93 ALA A N 1
ATOM 765 C CA . ALA A 1 93 ? 5.777 -10.470 -0.260 1.00 94.81 93 ALA A CA 1
ATOM 766 C C . ALA A 1 93 ? 5.159 -10.935 -1.592 1.00 94.81 93 ALA A C 1
ATOM 768 O O . ALA A 1 93 ? 4.099 -11.559 -1.565 1.00 94.81 93 ALA A O 1
ATOM 769 N N . GLU A 1 94 ? 5.848 -10.761 -2.729 1.00 94.88 94 GLU A N 1
ATOM 770 C CA . GLU A 1 94 ? 5.275 -11.069 -4.061 1.00 94.88 94 GLU A CA 1
ATOM 771 C C . GLU A 1 94 ? 4.890 -12.550 -4.240 1.00 94.88 94 GLU A C 1
ATOM 773 O O . GLU A 1 94 ? 3.981 -12.913 -4.995 1.00 94.88 94 GLU A O 1
ATOM 778 N N . LYS A 1 95 ? 5.551 -13.453 -3.502 1.00 90.25 95 LYS A N 1
ATOM 779 C CA . LYS A 1 95 ? 5.154 -14.868 -3.460 1.00 90.25 95 LYS A CA 1
ATOM 780 C C . LYS A 1 95 ? 3.751 -15.049 -2.873 1.00 90.25 95 LYS A C 1
ATOM 782 O O . LYS A 1 95 ? 2.987 -15.870 -3.384 1.00 90.25 95 LYS A O 1
ATOM 787 N N . GLU A 1 96 ? 3.440 -14.323 -1.806 1.00 93.94 96 GLU A N 1
ATOM 788 C CA . GLU A 1 96 ? 2.132 -14.365 -1.152 1.00 93.94 96 GLU A CA 1
ATOM 789 C C . GLU A 1 96 ? 1.080 -13.651 -2.007 1.00 93.94 96 GLU A C 1
ATOM 791 O O . GLU A 1 96 ? -0.031 -14.160 -2.143 1.00 93.94 96 GLU A O 1
ATOM 796 N N . HIS A 1 97 ? 1.437 -12.546 -2.671 1.00 95.75 97 HIS A N 1
ATOM 797 C CA . HIS A 1 97 ? 0.550 -11.863 -3.621 1.00 95.75 97 HIS A CA 1
ATOM 798 C C . HIS A 1 97 ? 0.127 -12.787 -4.764 1.00 95.75 97 HIS A C 1
ATOM 800 O O . HIS A 1 97 ? -1.065 -12.971 -5.007 1.00 95.75 97 HIS A O 1
ATOM 806 N N . THR A 1 98 ? 1.089 -13.458 -5.407 1.00 93.44 98 THR A N 1
ATOM 807 C CA . THR A 1 98 ? 0.804 -14.428 -6.475 1.00 93.44 98 THR A CA 1
ATOM 808 C C . THR A 1 98 ? -0.124 -15.548 -5.992 1.00 93.44 98 THR A C 1
ATOM 810 O O . THR A 1 98 ? -0.987 -16.000 -6.745 1.00 93.44 98 THR A O 1
ATOM 813 N N . MET A 1 99 ? 0.049 -16.032 -4.755 1.00 92.06 99 MET A N 1
ATOM 814 C CA . MET A 1 99 ? -0.821 -17.063 -4.178 1.00 92.06 99 MET A CA 1
ATOM 815 C C . MET A 1 99 ? -2.247 -16.539 -3.982 1.00 92.06 99 MET A C 1
ATOM 817 O O . MET A 1 99 ? -3.194 -17.184 -4.427 1.00 92.06 99 MET A O 1
ATOM 821 N N . LEU A 1 100 ? -2.389 -15.368 -3.362 1.00 93.94 100 LEU A N 1
ATOM 822 C C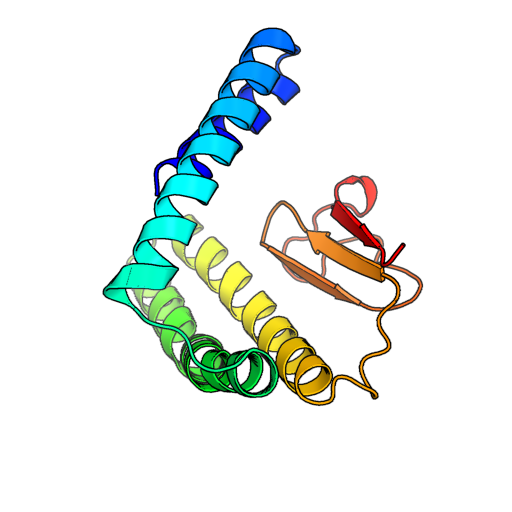A . LEU A 1 100 ? -3.680 -14.754 -3.066 1.00 93.94 100 LEU A CA 1
ATOM 823 C C . LEU A 1 100 ? -4.447 -14.360 -4.327 1.00 93.94 100 LEU A C 1
ATOM 825 O O . LEU A 1 100 ? -5.650 -14.573 -4.388 1.00 93.94 100 LEU A O 1
ATOM 829 N N . LEU A 1 101 ? -3.769 -13.842 -5.350 1.00 94.31 101 LEU A N 1
ATOM 830 C CA . LEU A 1 101 ? -4.404 -13.495 -6.622 1.00 94.31 101 LEU A CA 1
ATOM 831 C C . LEU A 1 101 ? -4.868 -14.732 -7.394 1.00 94.31 101 LEU A C 1
ATOM 833 O O . LEU A 1 101 ? -5.911 -14.685 -8.035 1.00 94.31 101 LEU A O 1
ATOM 837 N N . LYS A 1 102 ? -4.138 -15.854 -7.315 1.00 92.31 102 LYS A N 1
ATOM 838 C CA . LYS A 1 102 ? -4.602 -17.130 -7.886 1.00 92.31 102 LYS A CA 1
ATOM 839 C C . LYS A 1 102 ? -5.835 -17.661 -7.169 1.00 92.31 102 LYS A C 1
ATOM 841 O O . LYS A 1 102 ? -6.712 -18.202 -7.825 1.00 92.31 102 LYS A O 1
ATOM 846 N N . GLU A 1 103 ? -5.887 -17.516 -5.848 1.00 92.31 103 GLU A N 1
ATOM 847 C CA . GLU A 1 103 ? -7.069 -17.871 -5.062 1.00 92.31 103 GLU A CA 1
ATOM 848 C C . GLU A 1 103 ? -8.248 -16.953 -5.414 1.00 92.31 103 GLU A C 1
ATOM 850 O O . GLU A 1 103 ? -9.334 -17.439 -5.687 1.00 92.31 103 GLU A O 1
ATOM 855 N N . ALA A 1 104 ? -8.017 -15.641 -5.513 1.00 92.81 104 ALA A N 1
ATOM 856 C CA . ALA A 1 104 ? -9.040 -14.652 -5.852 1.00 92.81 104 ALA A CA 1
ATOM 857 C C . ALA A 1 104 ? -9.523 -14.714 -7.314 1.00 92.81 104 ALA A C 1
ATOM 859 O O . ALA A 1 104 ? -10.561 -14.140 -7.633 1.00 92.81 104 ALA A O 1
ATOM 860 N N . ALA A 1 105 ? -8.787 -15.379 -8.210 1.00 90.94 105 ALA A N 1
ATOM 861 C CA . ALA A 1 105 ? -9.264 -15.658 -9.565 1.00 90.94 105 ALA A CA 1
ATOM 862 C C . ALA A 1 105 ? -10.449 -16.644 -9.553 1.00 90.94 105 ALA A C 1
ATOM 864 O O . ALA A 1 105 ? -11.312 -16.573 -10.426 1.00 90.94 105 ALA A O 1
ATOM 865 N N . ASP A 1 106 ? -10.532 -17.511 -8.537 1.00 89.38 106 ASP A N 1
ATOM 866 C CA . ASP A 1 106 ? -11.730 -18.285 -8.213 1.00 89.38 106 ASP A CA 1
ATOM 867 C C . ASP A 1 106 ? -12.577 -17.517 -7.184 1.00 89.38 106 ASP A C 1
ATOM 869 O O . ASP A 1 106 ? -12.446 -17.691 -5.973 1.00 89.38 106 ASP A O 1
ATOM 873 N N . MET A 1 107 ? -13.436 -16.622 -7.677 1.00 84.44 107 MET A N 1
ATOM 874 C CA . MET A 1 107 ? -14.236 -15.714 -6.839 1.00 84.44 107 MET A CA 1
ATOM 875 C C . MET A 1 107 ? -15.148 -16.446 -5.844 1.00 84.44 107 MET A C 1
ATOM 877 O O . MET A 1 107 ? -15.361 -15.948 -4.741 1.00 84.44 107 MET A O 1
ATOM 881 N N . ASP A 1 108 ? -15.674 -17.613 -6.223 1.00 86.50 108 ASP A N 1
ATOM 882 C CA . ASP A 1 108 ? -16.536 -18.426 -5.358 1.00 86.50 108 ASP A CA 1
ATOM 883 C C . ASP A 1 108 ? -15.714 -19.275 -4.369 1.00 86.50 108 ASP A C 1
ATOM 885 O O . ASP A 1 108 ? -16.222 -19.686 -3.324 1.00 86.50 108 ASP A O 1
ATOM 889 N N . GLY A 1 109 ? -14.446 -19.543 -4.697 1.00 85.44 109 GLY A N 1
ATOM 890 C CA . GLY A 1 109 ? -13.513 -20.327 -3.888 1.00 85.44 109 GLY A CA 1
ATOM 891 C C . GLY A 1 109 ? -12.659 -19.516 -2.909 1.00 85.44 109 GLY A C 1
ATOM 892 O O . GLY A 1 109 ? -12.060 -20.107 -2.008 1.00 85.44 109 GLY A O 1
ATOM 893 N N . PHE A 1 110 ? -12.588 -18.189 -3.045 1.00 91.00 110 PHE A N 1
ATOM 894 C CA . PHE A 1 110 ? -11.795 -17.345 -2.150 1.00 91.00 110 PHE A CA 1
ATOM 895 C C . PHE A 1 110 ? -12.374 -17.325 -0.728 1.00 91.00 110 PHE A C 1
ATOM 897 O O . PHE A 1 110 ? -13.514 -16.916 -0.515 1.00 91.00 110 PHE A O 1
ATOM 904 N N . SER A 1 111 ? -11.576 -17.728 0.266 1.00 87.38 111 SER A N 1
ATOM 905 C CA . SER A 1 111 ? -12.083 -17.988 1.623 1.00 87.38 111 SER A CA 1
ATOM 906 C C . SER A 1 111 ? -11.228 -17.381 2.742 1.00 87.38 111 SER A C 1
ATOM 908 O O . SER A 1 111 ? -11.169 -17.923 3.848 1.00 87.38 111 SER A O 1
ATOM 910 N N . ARG A 1 112 ? -10.480 -16.303 2.471 1.00 89.19 112 ARG A N 1
ATOM 911 C CA . ARG A 1 112 ? -9.635 -15.658 3.491 1.00 89.19 112 ARG A CA 1
ATOM 912 C C . ARG A 1 112 ? -10.423 -14.611 4.270 1.00 89.19 112 ARG A C 1
ATOM 914 O O . ARG A 1 112 ? -10.617 -13.502 3.788 1.00 89.19 112 ARG A O 1
ATOM 921 N N . ASP A 1 113 ? -10.772 -14.941 5.511 1.00 87.81 113 ASP A N 1
ATOM 922 C CA . ASP A 1 113 ? -11.486 -14.018 6.407 1.00 87.81 113 ASP A CA 1
ATOM 923 C C . ASP A 1 113 ? -10.605 -12.864 6.901 1.00 87.81 113 ASP A C 1
ATOM 925 O O . ASP A 1 113 ? -11.075 -11.740 7.094 1.00 87.81 113 ASP A O 1
ATOM 92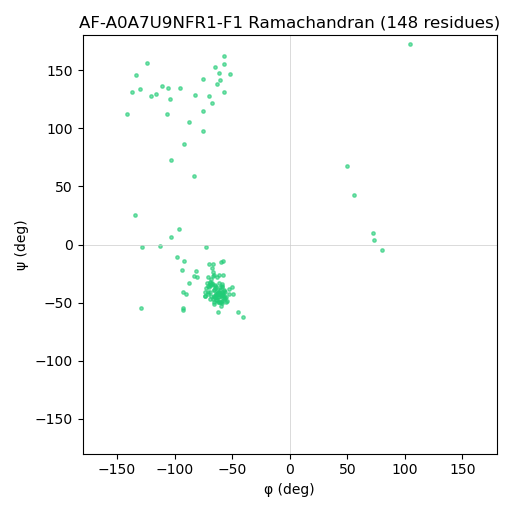9 N N . VAL A 1 114 ? -9.316 -13.144 7.131 1.00 92.12 114 VAL A N 1
ATOM 930 C CA . VAL A 1 114 ? -8.355 -12.174 7.664 1.00 92.12 114 VAL A CA 1
ATOM 931 C C . VAL A 1 114 ? -7.023 -12.261 6.928 1.00 92.12 114 VAL A C 1
ATOM 933 O O . VAL A 1 114 ? -6.427 -13.334 6.787 1.00 92.12 114 VAL A O 1
ATOM 936 N N . ILE A 1 115 ? -6.527 -11.098 6.516 1.00 95.06 115 ILE A N 1
ATOM 937 C CA . ILE A 1 115 ? -5.201 -10.899 5.940 1.00 95.06 115 ILE A CA 1
ATOM 938 C C . ILE A 1 115 ? -4.449 -9.903 6.818 1.00 95.06 115 ILE A C 1
ATOM 940 O O . ILE A 1 115 ? -4.934 -8.811 7.103 1.00 95.06 115 ILE A O 1
ATOM 944 N N . TYR A 1 116 ? -3.244 -10.263 7.244 1.00 96.31 116 TYR A N 1
ATOM 945 C CA . TYR A 1 116 ? -2.367 -9.384 8.004 1.00 96.31 116 TYR A CA 1
ATOM 946 C C . TYR A 1 116 ? -1.233 -8.878 7.123 1.00 96.31 116 TYR A C 1
ATOM 948 O O . TYR A 1 116 ? -0.564 -9.665 6.457 1.00 96.31 116 TYR A O 1
ATOM 956 N N . VAL A 1 117 ? -0.951 -7.581 7.186 1.00 96.94 117 VAL A N 1
ATOM 957 C CA . VAL A 1 117 ? 0.174 -6.964 6.479 1.00 96.94 117 VAL A CA 1
ATOM 958 C C . VAL A 1 117 ? 1.164 -6.410 7.493 1.00 96.94 117 VAL A C 1
ATOM 960 O O . VAL A 1 117 ? 0.808 -5.685 8.427 1.00 96.94 117 VAL A O 1
ATOM 963 N N . CYS A 1 118 ? 2.440 -6.755 7.328 1.00 96.12 118 CYS A N 1
ATOM 964 C CA . CYS A 1 118 ? 3.501 -6.160 8.125 1.00 96.12 118 CYS A CA 1
ATOM 965 C C . CYS A 1 118 ? 3.788 -4.732 7.624 1.00 96.12 118 CYS A C 1
ATOM 967 O O . CYS A 1 118 ? 4.355 -4.588 6.541 1.00 96.12 118 CYS A O 1
ATOM 969 N N . PRO A 1 119 ? 3.545 -3.663 8.408 1.00 93.81 119 PRO A N 1
ATOM 970 C CA . PRO A 1 119 ? 3.743 -2.287 7.933 1.00 93.81 119 PRO A CA 1
ATOM 971 C C . PRO A 1 119 ? 5.223 -1.889 7.807 1.00 93.81 119 PRO A C 1
ATOM 973 O O . PRO A 1 119 ? 5.539 -0.757 7.449 1.00 93.81 119 PRO A O 1
ATOM 976 N N . VAL A 1 120 ? 6.144 -2.785 8.180 1.00 92.25 120 VAL A N 1
ATOM 977 C CA . VAL A 1 120 ? 7.591 -2.551 8.101 1.00 92.25 120 VAL A CA 1
ATOM 978 C C . VAL A 1 120 ? 8.153 -3.000 6.755 1.00 92.25 120 VAL A C 1
ATOM 980 O O . VAL A 1 120 ? 8.984 -2.295 6.193 1.00 92.25 120 VAL A O 1
ATOM 983 N N . CYS A 1 121 ? 7.729 -4.162 6.251 1.00 93.88 121 CYS A N 1
ATOM 984 C CA . CYS A 1 121 ? 8.296 -4.760 5.036 1.00 93.88 121 CYS A CA 1
ATOM 985 C C . CYS A 1 121 ? 7.263 -5.160 3.978 1.00 93.88 121 CYS A C 1
ATOM 987 O O . CYS A 1 121 ? 7.659 -5.648 2.931 1.00 93.88 121 CYS A O 1
ATOM 989 N N . GLY A 1 122 ? 5.966 -4.987 4.243 1.00 95.06 122 GLY A N 1
ATOM 990 C CA . GLY A 1 122 ? 4.894 -5.348 3.313 1.00 95.06 122 GLY A CA 1
ATOM 991 C C . GLY A 1 122 ? 4.534 -6.834 3.290 1.00 95.06 122 GLY A C 1
ATOM 992 O O . GLY A 1 122 ? 3.566 -7.186 2.633 1.00 95.06 122 GLY A O 1
ATOM 993 N N . TYR A 1 123 ? 5.247 -7.704 4.022 1.00 96.50 123 TYR A N 1
ATOM 994 C CA . TYR A 1 123 ? 4.951 -9.141 4.012 1.00 96.50 123 TYR A CA 1
ATOM 995 C C . TYR A 1 123 ? 3.500 -9.424 4.414 1.00 96.50 123 TYR A C 1
ATOM 997 O O . TYR A 1 123 ? 3.029 -8.926 5.446 1.00 96.50 123 TYR A O 1
ATOM 1005 N N . VAL A 1 124 ? 2.833 -10.243 3.603 1.00 95.94 124 VAL A N 1
ATOM 1006 C CA . VAL A 1 124 ? 1.437 -10.641 3.769 1.00 95.94 124 VAL A CA 1
ATOM 1007 C C . VAL A 1 124 ? 1.366 -11.976 4.504 1.00 95.94 124 VAL A C 1
ATOM 1009 O O . VAL A 1 124 ? 2.121 -12.901 4.229 1.00 95.94 124 VAL A O 1
ATOM 1012 N N . MET A 1 125 ? 0.472 -12.073 5.481 1.00 94.25 125 MET A N 1
ATOM 1013 C CA . MET A 1 125 ? 0.272 -13.254 6.316 1.00 94.25 125 MET A CA 1
ATOM 1014 C C . MET A 1 125 ? -1.216 -13.591 6.342 1.00 94.25 125 MET A C 1
ATOM 1016 O O . MET A 1 125 ? -2.051 -12.713 6.552 1.00 94.25 125 MET A O 1
ATOM 1020 N N . THR A 1 126 ? -1.552 -14.862 6.152 1.00 88.06 126 THR A N 1
ATOM 1021 C CA . THR A 1 126 ? -2.938 -15.339 6.052 1.00 88.06 126 THR A CA 1
ATOM 1022 C C . THR A 1 126 ? -3.217 -16.429 7.090 1.00 88.06 126 THR A C 1
ATOM 1024 O O . THR A 1 126 ? -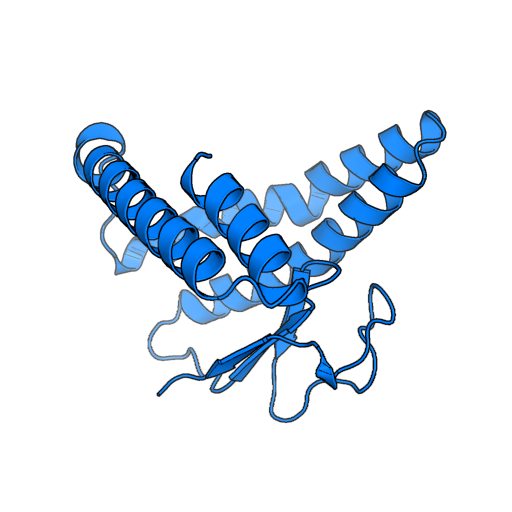2.293 -17.098 7.558 1.00 88.06 126 THR A O 1
ATOM 1027 N N . GLY A 1 127 ? -4.491 -16.608 7.452 1.00 80.25 127 GLY A N 1
ATOM 1028 C CA . GLY A 1 127 ? -4.959 -17.624 8.406 1.00 80.25 127 GLY A CA 1
ATOM 1029 C C . GLY A 1 127 ? -5.312 -17.073 9.792 1.00 80.25 127 GLY A C 1
ATOM 1030 O O . GLY A 1 127 ? -5.055 -15.911 10.100 1.00 80.25 127 GLY A O 1
ATOM 1031 N N . ASP A 1 128 ? -5.882 -17.931 10.643 1.00 73.50 128 ASP A N 1
ATOM 1032 C CA . ASP A 1 128 ? -6.542 -17.549 11.906 1.00 73.50 128 ASP A CA 1
ATOM 1033 C C . ASP A 1 128 ? -5.649 -16.790 12.898 1.00 73.50 128 ASP A C 1
ATOM 1035 O O . ASP A 1 128 ? -6.135 -16.072 13.776 1.00 73.50 128 ASP A O 1
ATOM 1039 N N . LYS A 1 129 ? -4.328 -16.995 12.832 1.00 81.56 129 LYS A N 1
ATOM 1040 C CA . LYS A 1 129 ? -3.369 -16.393 13.764 1.00 81.56 129 LYS A CA 1
ATOM 1041 C C . LYS A 1 129 ? -2.096 -15.971 13.046 1.00 81.56 129 LYS A C 1
ATOM 1043 O O . LYS A 1 129 ? -1.272 -16.806 12.684 1.00 81.56 129 LYS A O 1
ATOM 1048 N N . ALA A 1 130 ? -1.877 -14.659 12.966 1.00 90.88 130 ALA A N 1
ATOM 1049 C CA . ALA A 1 130 ? -0.592 -14.109 12.543 1.00 90.88 130 ALA A CA 1
ATOM 1050 C C . ALA A 1 130 ? 0.547 -14.518 13.506 1.00 90.88 130 ALA A C 1
ATOM 1052 O O . ALA A 1 130 ? 0.308 -14.617 14.722 1.00 90.88 130 ALA A O 1
ATOM 1053 N N . PRO A 1 131 ? 1.784 -14.704 13.007 1.00 94.06 131 PRO A N 1
ATOM 1054 C CA . PRO A 1 131 ? 2.943 -15.017 13.840 1.00 94.06 131 PRO A CA 1
ATOM 1055 C C . PRO A 1 131 ? 3.288 -13.858 14.786 1.00 94.06 131 PRO A C 1
ATOM 1057 O O . PRO A 1 131 ? 3.032 -12.698 14.481 1.00 94.06 131 PRO A O 1
ATOM 1060 N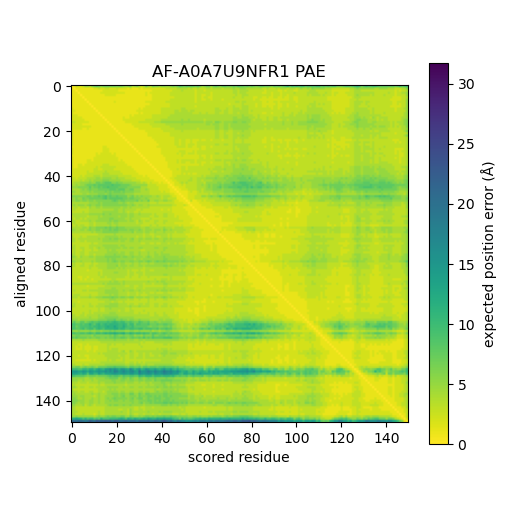 N . GLU A 1 132 ? 3.910 -14.151 15.933 1.00 95.56 132 GLU A N 1
ATOM 1061 C CA . GLU A 1 132 ? 4.303 -13.119 16.914 1.00 95.56 132 GLU A CA 1
ATOM 1062 C C . GLU A 1 132 ? 5.384 -12.159 16.384 1.00 95.56 132 GLU A C 1
ATOM 1064 O O . GLU A 1 132 ? 5.482 -11.001 16.810 1.00 95.56 132 GLU A O 1
ATOM 1069 N N . ARG A 1 133 ? 6.193 -12.634 15.431 1.00 96.81 133 ARG A N 1
ATOM 1070 C CA . ARG A 1 133 ? 7.210 -11.859 14.719 1.00 96.81 133 ARG A CA 1
ATOM 1071 C C . ARG A 1 133 ? 7.135 -12.123 13.227 1.00 96.81 133 ARG A C 1
ATOM 1073 O O . ARG A 1 133 ? 6.879 -13.246 12.805 1.00 96.81 133 ARG A O 1
ATOM 1080 N N . CYS A 1 134 ? 7.419 -11.083 12.448 1.00 96.25 134 CYS A N 1
ATOM 1081 C CA . CYS A 1 134 ? 7.340 -11.163 10.999 1.00 96.25 134 CYS A CA 1
ATOM 1082 C C . CYS A 1 134 ? 8.488 -12.061 10.529 1.00 96.25 134 CYS A C 1
ATOM 1084 O O . CYS A 1 134 ? 9.630 -11.789 10.912 1.00 96.25 134 CYS A O 1
ATOM 1086 N N . PRO A 1 135 ? 8.227 -13.096 9.716 1.00 94.62 135 PRO A N 1
ATOM 1087 C CA . PRO A 1 135 ? 9.269 -14.024 9.281 1.00 94.62 135 PRO A CA 1
ATOM 1088 C C . PRO A 1 135 ? 10.304 -13.364 8.360 1.00 94.62 135 PRO A C 1
ATOM 1090 O O . PRO A 1 135 ? 11.395 -13.896 8.196 1.00 94.62 135 PRO A O 1
ATOM 1093 N N . VAL A 1 136 ? 9.978 -12.196 7.795 1.00 94.50 136 VAL A N 1
ATOM 1094 C CA . VAL A 1 136 ? 10.849 -11.444 6.885 1.00 94.50 136 VAL A CA 1
ATOM 1095 C C . VAL A 1 136 ? 11.692 -10.416 7.638 1.00 94.50 136 VAL A C 1
ATOM 1097 O O . VAL A 1 136 ? 12.915 -10.441 7.560 1.00 94.50 136 VAL A O 1
ATOM 1100 N N . CYS A 1 137 ? 11.065 -9.510 8.397 1.00 94.12 137 CYS A N 1
ATOM 1101 C CA . CYS A 1 137 ? 11.774 -8.382 9.017 1.00 94.12 137 CYS A CA 1
ATOM 1102 C C . CYS A 1 137 ? 11.858 -8.438 10.553 1.00 94.12 137 CYS A C 1
ATOM 1104 O O . CYS A 1 137 ? 12.378 -7.513 11.176 1.00 94.12 137 CYS A O 1
ATOM 1106 N N . GLY A 1 138 ? 11.275 -9.454 11.198 1.00 94.69 138 GLY A N 1
ATOM 1107 C CA . GLY A 1 138 ? 11.255 -9.601 12.660 1.00 94.69 138 GLY A CA 1
ATOM 1108 C C . GLY A 1 138 ? 10.327 -8.637 13.416 1.00 94.69 138 GLY A C 1
ATOM 1109 O O . GLY A 1 138 ? 10.303 -8.656 14.653 1.00 94.69 138 GLY A O 1
ATOM 1110 N N . GLY A 1 139 ? 9.557 -7.811 12.695 1.00 94.50 139 GLY A N 1
ATOM 1111 C CA . GLY A 1 139 ? 8.617 -6.835 13.253 1.00 94.50 139 GLY A CA 1
ATOM 1112 C C . GLY A 1 139 ? 7.518 -7.488 14.109 1.00 94.50 139 GLY A C 1
ATOM 1113 O O . GLY A 1 139 ? 7.045 -8.574 13.757 1.00 94.50 139 GLY A O 1
ATOM 1114 N N . PRO A 1 140 ? 7.112 -6.868 15.233 1.00 96.44 140 PRO A N 1
ATOM 1115 C CA . PRO A 1 140 ? 6.190 -7.473 16.190 1.00 96.44 140 PRO A CA 1
ATOM 1116 C C . PRO A 1 140 ? 4.737 -7.465 15.697 1.00 96.44 140 PRO A C 1
ATOM 1118 O O . PRO A 1 140 ? 4.262 -6.461 15.166 1.00 96.44 140 PRO A O 1
ATOM 1121 N N . LYS A 1 141 ? 4.001 -8.538 15.998 1.00 94.19 141 LYS A N 1
ATOM 1122 C CA . LYS A 1 141 ? 2.586 -8.729 15.633 1.00 94.19 141 LYS A CA 1
ATOM 1123 C C . LYS A 1 141 ? 1.655 -7.575 15.977 1.00 94.19 141 LYS A C 1
ATOM 1125 O O . LYS A 1 141 ? 0.767 -7.253 15.202 1.00 94.19 141 LYS A O 1
ATOM 1130 N N . LYS A 1 142 ? 1.884 -6.905 17.111 1.00 94.44 142 LYS A N 1
ATOM 1131 C CA . LYS A 1 142 ? 1.077 -5.754 17.560 1.00 94.44 142 LYS A CA 1
ATOM 1132 C C . LYS A 1 142 ? 1.035 -4.579 16.572 1.00 94.44 142 LYS A C 1
ATOM 1134 O O . LYS A 1 142 ? 0.274 -3.647 16.788 1.00 94.44 142 LYS A O 1
ATOM 1139 N N . GLN A 1 143 ? 1.928 -4.564 15.582 1.00 92.12 143 GLN A N 1
ATOM 1140 C CA . GLN A 1 143 ? 1.980 -3.534 14.549 1.00 92.12 143 GLN A CA 1
ATOM 1141 C C . GLN A 1 143 ? 1.293 -3.960 13.255 1.00 92.12 143 GLN A C 1
ATOM 1143 O O . GLN A 1 143 ? 1.147 -3.113 12.386 1.00 92.12 143 GLN A O 1
ATOM 1148 N N . TYR A 1 144 ? 0.929 -5.233 13.086 1.00 95.75 144 TYR A N 1
ATOM 1149 C CA . TYR A 1 144 ? 0.337 -5.683 11.831 1.00 95.75 144 TYR A CA 1
ATOM 1150 C C . TYR A 1 144 ? -0.989 -4.983 11.597 1.00 95.75 144 TYR A C 1
ATOM 1152 O O . TYR A 1 144 ? -1.793 -4.823 12.516 1.00 95.75 144 TYR A O 1
ATOM 1160 N N . GLU A 1 145 ? -1.194 -4.582 10.354 1.00 95.12 145 GLU A N 1
ATOM 1161 C CA . GLU A 1 145 ? -2.487 -4.121 9.893 1.00 95.12 145 GLU A CA 1
ATOM 1162 C C . GLU A 1 145 ? -3.322 -5.348 9.542 1.00 95.12 145 GLU A C 1
ATOM 1164 O O . GLU A 1 145 ? -2.837 -6.245 8.851 1.00 95.12 145 GLU A O 1
ATOM 1169 N N . ALA A 1 146 ? -4.534 -5.423 10.083 1.00 94.56 146 ALA A N 1
ATOM 1170 C CA . ALA A 1 146 ? -5.462 -6.515 9.831 1.00 94.56 146 ALA A CA 1
ATOM 1171 C C . ALA A 1 146 ? -6.546 -6.033 8.868 1.00 94.56 146 ALA A C 1
ATOM 1173 O O . ALA A 1 146 ? -7.225 -5.045 9.141 1.00 94.56 146 ALA A O 1
ATOM 1174 N N . PHE A 1 147 ? -6.702 -6.757 7.769 1.00 94.19 147 PHE A N 1
ATOM 1175 C CA . PHE A 1 147 ? -7.755 -6.585 6.783 1.00 94.19 147 PHE A CA 1
ATOM 1176 C C . PHE A 1 147 ? -8.724 -7.745 6.958 1.00 94.19 147 PHE A C 1
ATOM 1178 O O . PHE A 1 147 ? -8.358 -8.898 6.738 1.00 94.19 147 PHE A O 1
ATOM 1185 N N . THR A 1 148 ? -9.929 -7.437 7.420 1.00 90.94 148 THR A N 1
ATOM 1186 C CA . THR A 1 148 ? -10.987 -8.412 7.689 1.00 90.94 148 THR A CA 1
ATOM 1187 C C . THR A 1 148 ? -12.110 -8.225 6.679 1.00 90.94 148 THR A C 1
ATOM 1189 O O . THR A 1 148 ? -12.484 -7.086 6.395 1.00 90.94 148 THR A O 1
ATOM 1192 N N . GLY A 1 149 ? -12.640 -9.323 6.141 1.00 77.25 149 GLY A N 1
ATOM 1193 C CA . GLY A 1 149 ? -13.880 -9.292 5.370 1.00 77.25 149 GLY A CA 1
ATOM 1194 C C . GLY A 1 149 ? -15.069 -9.151 6.317 1.00 77.25 149 GLY A C 1
ATOM 1195 O O . GLY A 1 149 ? -15.480 -10.139 6.916 1.00 77.25 149 GLY A O 1
ATOM 1196 N N . GLU A 1 150 ? -15.575 -7.931 6.503 1.00 58.19 150 GLU A N 1
ATOM 1197 C CA . GLU A 1 150 ? -16.917 -7.692 7.062 1.00 58.19 150 GLU A CA 1
ATOM 1198 C C . GLU A 1 150 ? -17.926 -7.474 5.931 1.00 58.19 150 GLU A C 1
ATOM 1200 O O . GLU A 1 150 ? -17.587 -6.732 4.976 1.00 58.19 150 GLU A O 1
#

Foldseek 3Di:
DLLVVLQVVLVVCVVVVVNVSSVVSNVVSVVVVVVVVVCCCVPVVADPPLCRLVVCLVVLCCLLPPVLVVQLVVCVVVVVVVSNLQSQLVNQQSVVVNVQSVQVNPVVRNDFQKWKADPVRRHIDTDDDDDQADPRPRHGPVRIDMDGDD

Secondary structure (DSSP, 8-state):
-HHHHHHHHHHHHHTTT-HHHHHHHHHHHHHHHHHHHHHIIIII-PPPHHHHHHHHHHHHHHIIIIIHHHHHHHHHHTT-HHHHHHHHHHHHHHHHHHHHHHHHHSTTT---SEEEE-TTT--EEESSS--SB-TTT--BGGG-EEEE--

Nearest PDB structures (foldseek):
  2hr5-assembly1_A  TM=8.966E-01  e=1.515E-11  Pyrococcus furiosus
  1yux-assembly1_A  TM=6.012E-01  e=6.138E-07  Nitratidesulfovibrio vulgaris str. Hildenborough
  1yv1-assembly1_B  TM=6.143E-01  e=1.508E-06  Nitratidesulfovibrio vulgaris str. Hildenborough
  1yuz-assembly1_A  TM=5.341E-01  e=2.035E-06  Nitratidesulfovibrio vulgaris str. Hildenborough

pLDDT: mean 94.04, std 5.12, range [58.19, 98.81]